Protein AF-A0A821TYG3-F1 (afdb_monomer)

Solvent-accessible surface area (backbone atoms only — not comparable to full-atom values): 3787 Å² total; per-residue (Å²): 104,74,49,79,49,79,40,72,67,48,78,49,83,37,55,33,40,39,40,42,32,48,32,33,46,38,38,35,48,31,34,43,37,40,34,46,32,33,44,35,39,35,47,32,37,39,37,41,32,49,33,36,44,36,40,36,46,34,34,51,35,40,64,74,41,72,53,61,56,72,76,40,75,70,46,84,132

Nearest PDB structures (foldseek):
  6ria-assembly1_P  TM=3.110E-01  e=3.545E+00  Thermus thermophilus

Sequence (77 aa):
TSIPGDATSITGDTTSILGDTTSIPGDATSIPGDTTSIPGDATSITGDTTSILGDTTSIPGDATSIPGDTTSIPGDA

Mean predicted aligned error: 3.43 Å

Structure (mmCIF, N/CA/C/O backbone):
data_AF-A0A821TYG3-F1
#
_entry.id   AF-A0A821TYG3-F1
#
loop_
_atom_site.group_PDB
_atom_site.id
_atom_site.type_symbol
_atom_site.label_atom_id
_atom_site.label_alt_id
_atom_site.label_comp_id
_atom_site.label_asym_id
_atom_site.label_entity_id
_atom_site.label_seq_id
_atom_site.pdbx_PDB_ins_code
_atom_site.Cartn_x
_atom_site.Cartn_y
_atom_site.Cartn_z
_atom_site.occupancy
_atom_site.B_iso_or_equiv
_atom_site.auth_seq_id
_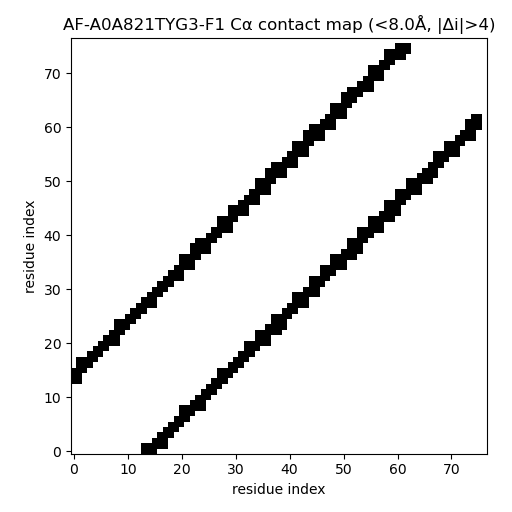atom_site.auth_comp_id
_atom_site.auth_asym_id
_atom_site.auth_atom_id
_atom_site.pdbx_PDB_model_num
ATOM 1 N N . THR A 1 1 ? 17.300 -3.376 -0.707 1.00 77.38 1 THR A N 1
ATOM 2 C CA . THR A 1 1 ? 17.640 -2.141 -1.448 1.00 77.38 1 THR A CA 1
ATOM 3 C C . THR A 1 1 ? 16.547 -1.124 -1.196 1.00 77.38 1 THR A C 1
ATOM 5 O O . THR A 1 1 ? 15.416 -1.539 -0.967 1.00 77.38 1 THR A O 1
ATOM 8 N N . SER A 1 2 ? 16.876 0.172 -1.156 1.00 85.19 2 SER A N 1
ATOM 9 C CA . SER A 1 2 ? 15.874 1.233 -0.981 1.00 85.19 2 SER A CA 1
ATOM 10 C C . SER A 1 2 ? 15.653 2.008 -2.276 1.00 85.19 2 SER A C 1
ATOM 12 O O . SER A 1 2 ? 16.608 2.215 -3.027 1.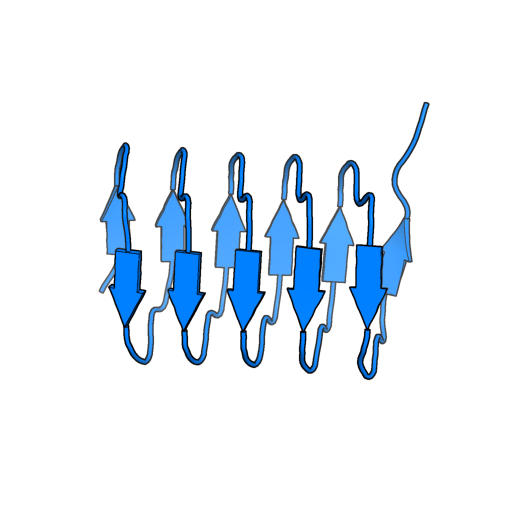00 85.19 2 SER A O 1
ATOM 14 N N . ILE A 1 3 ? 14.424 2.464 -2.504 1.00 90.44 3 ILE A N 1
ATOM 15 C CA . ILE A 1 3 ? 14.050 3.317 -3.638 1.00 90.44 3 ILE A CA 1
ATOM 16 C C . ILE A 1 3 ? 13.646 4.700 -3.095 1.00 90.44 3 ILE A C 1
ATOM 18 O O . ILE A 1 3 ? 12.669 4.776 -2.354 1.00 90.44 3 ILE A O 1
ATOM 22 N N . PRO A 1 4 ? 14.390 5.777 -3.400 1.00 89.62 4 PRO A N 1
ATOM 23 C CA . PRO A 1 4 ? 14.014 7.143 -3.034 1.00 89.62 4 PRO A CA 1
ATOM 24 C C . PRO A 1 4 ? 13.402 7.930 -4.209 1.00 89.62 4 PRO A C 1
ATOM 26 O O . PRO A 1 4 ? 13.919 7.869 -5.325 1.00 89.62 4 PRO A O 1
ATOM 29 N N . GLY A 1 5 ? 12.394 8.756 -3.922 1.00 89.88 5 GLY A N 1
ATOM 30 C CA . GLY A 1 5 ? 11.767 9.693 -4.862 1.00 89.88 5 GLY A CA 1
ATOM 31 C C . GLY A 1 5 ? 10.541 9.127 -5.581 1.00 89.88 5 GLY A C 1
ATOM 32 O O . GLY A 1 5 ? 10.032 8.073 -5.211 1.00 89.88 5 GLY A O 1
ATOM 33 N N . ASP A 1 6 ? 10.089 9.839 -6.615 1.00 93.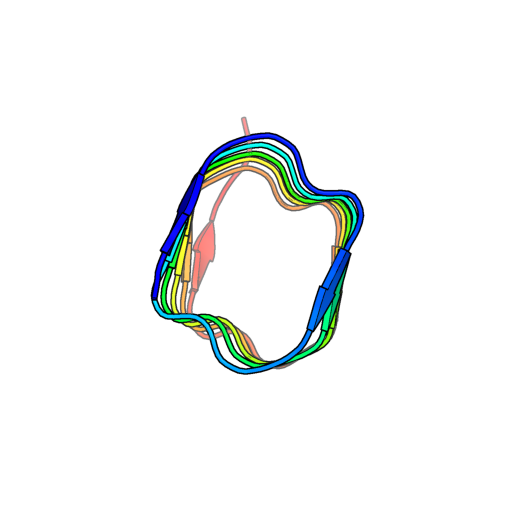31 6 ASP A N 1
ATOM 34 C CA . ASP A 1 6 ? 8.850 9.510 -7.323 1.00 93.31 6 ASP A CA 1
ATOM 35 C C . ASP A 1 6 ? 9.032 8.318 -8.264 1.00 93.31 6 ASP A C 1
ATOM 37 O O . ASP A 1 6 ? 9.908 8.311 -9.140 1.00 93.31 6 ASP A O 1
ATOM 41 N N . ALA A 1 7 ? 8.155 7.327 -8.135 1.00 91.44 7 ALA A N 1
ATOM 42 C CA . ALA A 1 7 ? 8.149 6.145 -8.981 1.00 91.44 7 ALA A CA 1
ATOM 43 C C . ALA A 1 7 ? 6.751 5.838 -9.526 1.00 91.44 7 ALA A C 1
ATOM 45 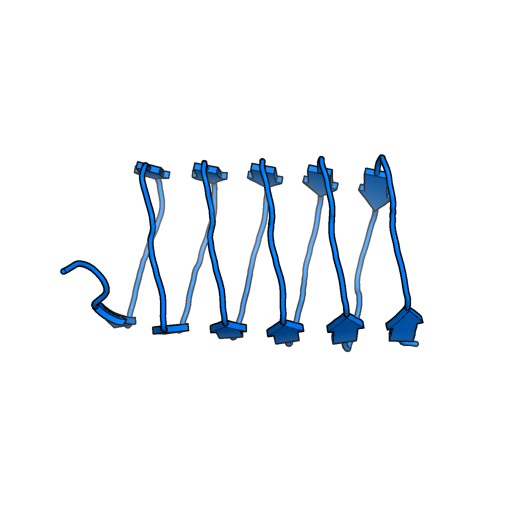O O . ALA A 1 7 ? 5.744 5.859 -8.824 1.00 91.44 7 ALA A O 1
ATOM 46 N N . THR A 1 8 ? 6.670 5.469 -1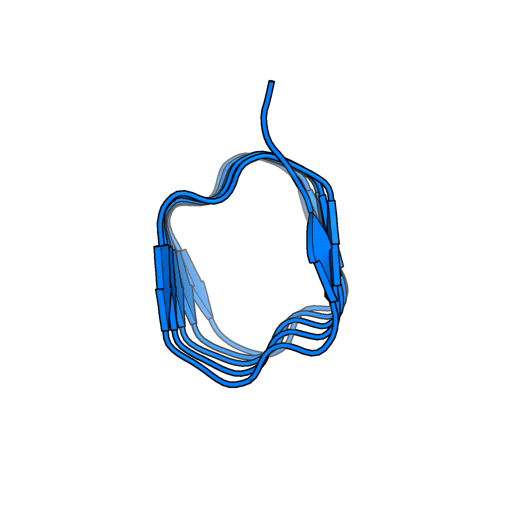0.805 1.00 94.38 8 THR A N 1
ATOM 47 C CA . THR A 1 8 ? 5.387 5.055 -11.396 1.00 94.38 8 THR A CA 1
ATOM 48 C C . THR A 1 8 ? 5.053 3.598 -11.072 1.00 94.38 8 THR A C 1
ATOM 50 O O . THR A 1 8 ? 3.885 3.243 -10.950 1.00 94.38 8 THR A O 1
ATOM 53 N N . SER A 1 9 ? 6.059 2.729 -10.949 1.00 93.31 9 SER A N 1
ATOM 54 C CA . SER A 1 9 ? 5.848 1.320 -10.612 1.00 93.31 9 SER A CA 1
ATOM 55 C C . SER A 1 9 ? 7.110 0.683 -10.036 1.00 93.31 9 SER A C 1
ATOM 57 O O . SER A 1 9 ? 8.197 0.890 -10.578 1.00 93.31 9 SER A O 1
ATOM 59 N N . ILE A 1 10 ? 6.956 -0.110 -8.974 1.00 93.00 10 ILE A N 1
ATOM 60 C CA . ILE A 1 10 ? 8.024 -0.888 -8.334 1.00 93.00 10 ILE A CA 1
ATOM 61 C C . ILE A 1 10 ? 7.574 -2.339 -8.188 1.00 93.00 10 ILE A C 1
ATOM 63 O O . ILE A 1 10 ? 6.602 -2.592 -7.497 1.00 93.00 10 ILE A O 1
ATOM 67 N N . THR A 1 11 ? 8.285 -3.289 -8.797 1.00 91.94 11 THR A N 1
ATOM 68 C CA . THR A 1 11 ? 7.952 -4.725 -8.743 1.00 91.94 11 THR A CA 1
ATOM 69 C C . THR A 1 11 ? 8.962 -5.542 -7.940 1.00 91.94 11 THR A C 1
ATOM 71 O O . THR A 1 11 ? 10.162 -5.454 -8.214 1.00 91.94 11 THR A O 1
ATOM 74 N N . GLY A 1 12 ? 8.463 -6.422 -7.070 1.00 89.75 12 GLY A N 1
ATOM 75 C CA . GLY A 1 12 ? 9.243 -7.390 -6.292 1.00 89.75 12 GLY A CA 1
ATOM 76 C C . GLY A 1 12 ? 9.626 -6.899 -4.895 1.00 89.75 12 GLY A C 1
ATOM 77 O O . GLY A 1 12 ? 9.166 -5.854 -4.445 1.00 89.75 12 GLY A O 1
ATOM 78 N N . ASP A 1 13 ? 10.487 -7.663 -4.224 1.00 92.12 13 ASP A N 1
ATOM 79 C CA . ASP A 1 13 ? 10.784 -7.459 -2.805 1.00 92.12 13 ASP A CA 1
ATOM 80 C C . ASP A 1 13 ? 11.624 -6.202 -2.562 1.00 92.12 13 ASP A C 1
ATOM 82 O O . ASP A 1 13 ? 12.741 -6.044 -3.077 1.00 92.12 13 ASP A O 1
ATOM 86 N N . THR A 1 14 ? 11.124 -5.321 -1.699 1.00 91.69 14 THR A N 1
ATOM 87 C CA . THR A 1 14 ? 11.831 -4.105 -1.293 1.00 91.69 14 THR A CA 1
ATOM 88 C C . THR A 1 14 ? 11.891 -3.954 0.219 1.00 91.69 14 THR A C 1
ATOM 90 O O . THR A 1 14 ? 10.992 -4.328 0.968 1.00 91.69 14 THR A O 1
ATOM 93 N N . THR A 1 15 ? 13.002 -3.389 0.696 1.00 95.12 15 THR A N 1
ATOM 94 C CA . THR A 1 15 ? 13.209 -3.170 2.137 1.00 95.12 15 THR A CA 1
ATOM 95 C C . THR A 1 15 ? 12.664 -1.818 2.583 1.00 95.12 15 THR A C 1
ATOM 97 O O . THR A 1 15 ? 12.204 -1.691 3.713 1.00 95.12 15 THR A O 1
ATOM 100 N N . SER A 1 16 ? 12.741 -0.798 1.721 1.00 93.94 16 SER A N 1
ATOM 101 C CA . SER A 1 16 ? 12.209 0.533 2.010 1.00 93.94 16 SER A CA 1
ATOM 102 C C . SER A 1 16 ? 11.965 1.333 0.729 1.00 93.94 16 SER A C 1
ATOM 104 O O . SER A 1 16 ? 12.817 1.349 -0.163 1.00 93.94 16 SER A O 1
ATOM 106 N N . ILE A 1 17 ? 10.830 2.019 0.655 1.00 94.62 17 ILE A N 1
ATOM 107 C CA . ILE A 1 17 ? 10.480 2.953 -0.424 1.00 94.62 17 ILE A CA 1
ATOM 108 C C . ILE A 1 1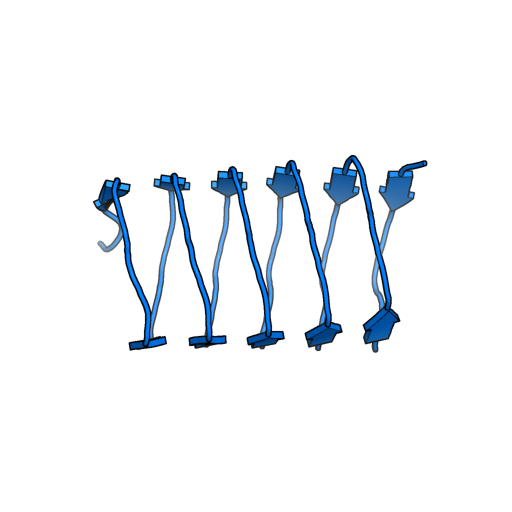7 ? 10.160 4.288 0.225 1.00 94.62 17 ILE A C 1
ATOM 110 O O . ILE A 1 17 ? 9.354 4.291 1.137 1.00 94.62 17 ILE A O 1
ATOM 114 N N . LEU A 1 18 ? 10.773 5.387 -0.214 1.00 94.62 18 LEU A N 1
ATOM 115 C CA . LEU A 1 18 ? 10.541 6.725 0.336 1.00 94.62 18 LEU A CA 1
ATOM 116 C C . LEU A 1 18 ? 10.078 7.681 -0.768 1.00 94.62 18 LEU A C 1
ATOM 118 O O . LEU A 1 18 ? 10.861 7.947 -1.680 1.00 94.62 18 LEU A O 1
ATOM 122 N N . GLY A 1 19 ? 8.887 8.262 -0.623 1.00 93.06 19 GLY A N 1
ATOM 123 C CA . GLY A 1 19 ? 8.312 9.229 -1.568 1.00 93.06 19 GLY A CA 1
ATOM 124 C C . GLY A 1 19 ? 7.076 8.696 -2.290 1.00 93.06 19 GLY A C 1
ATOM 125 O O . GLY A 1 19 ? 6.486 7.704 -1.862 1.00 93.06 19 GLY A O 1
ATOM 126 N N . ASP A 1 20 ? 6.700 9.358 -3.383 1.00 94.56 20 ASP A N 1
ATOM 127 C CA . ASP A 1 20 ? 5.417 9.122 -4.040 1.00 94.56 20 ASP A CA 1
ATOM 128 C C . ASP A 1 20 ? 5.491 7.928 -4.992 1.00 94.56 20 ASP A C 1
ATOM 130 O O . ASP A 1 20 ? 6.364 7.841 -5.861 1.00 94.56 20 ASP A O 1
ATOM 134 N N . THR A 1 21 ? 4.548 6.995 -4.867 1.00 94.25 21 THR A N 1
ATOM 135 C CA . THR A 1 21 ? 4.477 5.835 -5.760 1.00 94.25 21 THR A CA 1
ATOM 136 C C . THR A 1 21 ? 3.070 5.575 -6.285 1.00 94.25 21 THR A C 1
ATOM 138 O O . THR A 1 21 ? 2.088 5.543 -5.551 1.00 94.25 21 THR A O 1
ATOM 141 N N . THR A 1 22 ? 2.939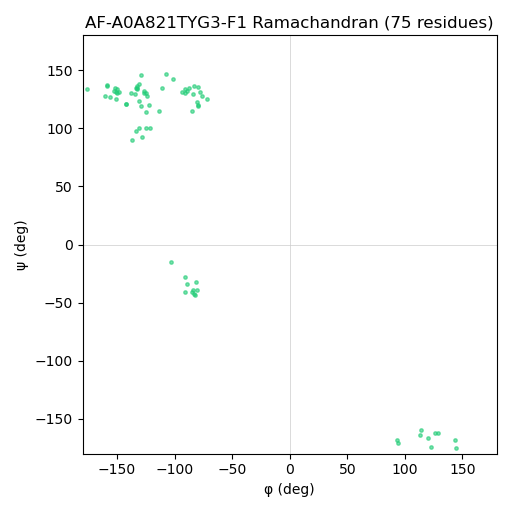 5.315 -7.588 1.00 96.56 22 THR A N 1
ATOM 142 C CA . THR A 1 22 ? 1.623 4.971 -8.158 1.00 96.56 22 THR A CA 1
ATOM 143 C C . THR A 1 22 ? 1.255 3.501 -7.938 1.00 96.56 22 THR A C 1
ATOM 145 O O . THR A 1 22 ? 0.096 3.190 -7.672 1.00 96.56 22 THR A O 1
ATOM 148 N N . SER A 1 23 ? 2.211 2.574 -8.056 1.00 95.00 23 SER A N 1
ATOM 149 C CA . SER A 1 23 ? 1.935 1.140 -7.918 1.00 95.00 23 SER A CA 1
ATOM 150 C C . SER A 1 23 ? 3.121 0.344 -7.378 1.00 95.00 23 SER A C 1
ATOM 152 O O . SER A 1 23 ? 4.236 0.474 -7.887 1.00 95.00 23 SER A O 1
ATOM 154 N N . ILE A 1 24 ? 2.869 -0.532 -6.405 1.00 94.75 24 ILE A N 1
ATOM 155 C CA . ILE A 1 24 ? 3.879 -1.437 -5.839 1.00 94.75 24 ILE A CA 1
ATOM 156 C C . ILE A 1 24 ? 3.371 -2.885 -5.860 1.00 94.75 24 ILE A C 1
ATOM 158 O O . ILE A 1 24 ? 2.696 -3.285 -4.916 1.00 94.75 24 ILE A O 1
ATOM 162 N N . PRO A 1 25 ? 3.648 -3.681 -6.912 1.00 94.62 25 PRO A N 1
ATOM 163 C CA . PRO A 1 25 ? 3.377 -5.115 -6.875 1.00 94.62 25 PRO A CA 1
ATOM 164 C C . PRO A 1 25 ? 4.465 -5.907 -6.127 1.00 94.62 25 PRO A C 1
ATOM 166 O O . PRO A 1 25 ? 5.622 -5.927 -6.558 1.00 94.62 25 PRO A O 1
ATOM 169 N N . GLY A 1 26 ? 4.078 -6.646 -5.088 1.00 91.62 26 GLY A N 1
ATOM 170 C CA . GLY A 1 26 ? 4.947 -7.546 -4.322 1.00 91.62 26 GLY A CA 1
ATOM 171 C C . GLY A 1 26 ? 5.160 -7.102 -2.876 1.00 91.62 26 GLY A C 1
ATOM 172 O O . GLY A 1 26 ? 4.368 -6.329 -2.340 1.00 91.62 26 GLY A O 1
ATOM 173 N N . ASP A 1 27 ? 6.232 -7.604 -2.261 1.00 93.06 27 ASP A N 1
ATOM 174 C CA . ASP A 1 27 ? 6.444 -7.476 -0.821 1.00 93.06 27 ASP A CA 1
ATOM 175 C C . ASP A 1 27 ? 7.243 -6.216 -0.461 1.00 93.06 27 ASP A C 1
ATOM 177 O O . ASP A 1 27 ? 8.312 -5.927 -1.018 1.00 93.06 27 ASP A O 1
ATOM 181 N N . ALA A 1 28 ? 6.766 -5.486 0.545 1.00 93.62 28 ALA A N 1
ATOM 182 C CA . ALA A 1 28 ? 7.441 -4.314 1.085 1.00 93.62 28 ALA A CA 1
ATOM 183 C C . ALA A 1 28 ? 7.513 -4.342 2.616 1.00 93.62 28 ALA A C 1
ATOM 185 O O . ALA A 1 28 ? 6.533 -4.572 3.326 1.00 93.62 28 ALA A O 1
ATOM 186 N N . THR A 1 29 ? 8.689 -4.034 3.165 1.00 95.88 29 THR A N 1
ATOM 187 C CA . THR A 1 29 ? 8.842 -3.949 4.628 1.00 95.88 29 THR A CA 1
ATOM 188 C C . THR A 1 29 ? 8.432 -2.582 5.182 1.00 95.88 29 THR A C 1
ATOM 190 O O . THR A 1 29 ? 7.842 -2.501 6.258 1.00 95.88 29 THR A O 1
ATOM 193 N N . SER A 1 30 ? 8.746 -1.490 4.478 1.00 94.69 30 SER A N 1
ATOM 194 C CA . SER A 1 30 ? 8.436 -0.131 4.935 1.00 94.69 30 SER A CA 1
ATOM 195 C C . SER A 1 30 ? 8.228 0.830 3.771 1.00 94.69 30 SER A C 1
ATOM 197 O O . SER A 1 30 ? 9.072 0.910 2.878 1.00 94.69 30 SER A O 1
ATOM 199 N N . ILE A 1 31 ? 7.136 1.589 3.807 1.00 94.88 31 ILE A N 1
ATOM 200 C CA . ILE A 1 31 ? 6.801 2.588 2.789 1.00 94.88 31 ILE A CA 1
ATOM 201 C C . ILE A 1 31 ? 6.435 3.905 3.485 1.00 94.88 31 ILE A C 1
ATOM 203 O O . ILE A 1 31 ? 5.331 4.007 4.013 1.00 94.88 31 ILE A O 1
ATOM 207 N N . PRO A 1 32 ? 7.339 4.898 3.557 1.00 93.69 32 PRO A N 1
ATOM 208 C CA . PRO A 1 32 ? 6.953 6.260 3.912 1.00 93.69 32 PRO A CA 1
ATOM 209 C C . PRO A 1 32 ? 6.611 7.112 2.679 1.00 93.69 32 PRO A C 1
ATOM 211 O O . PRO A 1 32 ? 7.429 7.221 1.763 1.00 93.69 32 PRO A O 1
ATOM 214 N N . GLY A 1 33 ? 5.464 7.789 2.707 1.00 92.19 33 GLY A N 1
ATOM 215 C CA . GLY A 1 33 ? 4.995 8.699 1.657 1.00 92.19 33 GLY A CA 1
ATOM 216 C C . GLY A 1 33 ? 3.657 8.283 1.051 1.00 92.19 33 GLY A C 1
ATOM 217 O O . GLY A 1 33 ? 2.965 7.418 1.592 1.00 92.19 33 GLY A O 1
ATOM 218 N N . ASP A 1 34 ? 3.319 8.902 -0.079 1.00 93.56 34 ASP A N 1
ATOM 219 C CA . ASP A 1 34 ? 2.015 8.741 -0.713 1.00 93.56 34 ASP A CA 1
ATOM 220 C C . ASP A 1 34 ? 2.026 7.569 -1.691 1.00 93.56 34 ASP A C 1
ATOM 222 O O . ASP A 1 34 ? 2.913 7.430 -2.537 1.00 93.56 34 ASP A O 1
ATOM 226 N N . THR A 1 35 ? 1.017 6.705 -1.606 1.00 93.69 35 THR A N 1
ATOM 227 C CA . THR A 1 35 ? 0.872 5.576 -2.525 1.00 93.69 35 THR A CA 1
ATOM 228 C C . THR A 1 35 ? -0.542 5.438 -3.075 1.00 93.69 35 THR A C 1
ATOM 230 O O . THR A 1 35 ? -1.534 5.453 -2.354 1.00 93.69 35 THR A O 1
ATOM 233 N N . THR A 1 36 ? -0.677 5.237 -4.385 1.00 96.31 36 THR A N 1
ATOM 234 C CA . THR A 1 36 ? -2.007 5.006 -4.976 1.00 96.31 36 THR A CA 1
ATOM 235 C C . THR A 1 36 ? -2.446 3.544 -4.866 1.00 96.31 36 THR A C 1
ATOM 237 O O . THR A 1 36 ? -3.608 3.270 -4.571 1.00 96.31 36 THR A O 1
ATOM 240 N N . SER A 1 37 ? -1.549 2.586 -5.114 1.00 94.56 37 SER A N 1
ATOM 241 C CA . SER A 1 37 ? -1.906 1.166 -5.121 1.00 94.56 37 SER A CA 1
ATOM 242 C C . SER A 1 37 ? -0.770 0.257 -4.663 1.00 94.56 37 SER A C 1
ATOM 244 O O . SER A 1 37 ? 0.336 0.323 -5.196 1.00 94.56 37 SER A O 1
ATOM 246 N N . ILE A 1 38 ? -1.072 -0.654 -3.740 1.00 94.31 38 ILE A N 1
ATOM 247 C CA . ILE A 1 38 ? -0.146 -1.704 -3.298 1.00 94.31 38 ILE A CA 1
ATOM 248 C C . ILE A 1 38 ? -0.821 -3.068 -3.462 1.00 94.31 38 ILE A C 1
ATOM 250 O O . ILE A 1 38 ? -1.659 -3.429 -2.639 1.00 94.31 38 ILE A O 1
ATOM 254 N N . PRO A 1 39 ? -0.520 -3.817 -4.535 1.00 93.25 39 PRO A N 1
ATOM 255 C CA . PRO A 1 39 ? -0.853 -5.236 -4.613 1.00 93.25 39 PRO A CA 1
ATOM 256 C C . PRO A 1 39 ? 0.229 -6.101 -3.947 1.00 93.25 39 PRO A C 1
ATOM 258 O O . PRO A 1 39 ? 1.334 -6.197 -4.475 1.00 93.25 39 PRO A O 1
ATOM 261 N N . GLY A 1 40 ? -0.093 -6.788 -2.853 1.00 90.94 40 GLY A N 1
ATOM 262 C CA . GLY A 1 40 ? 0.830 -7.682 -2.144 1.00 90.94 40 GLY A CA 1
ATOM 263 C C . GLY A 1 40 ? 0.967 -7.359 -0.660 1.00 90.94 40 GLY A C 1
ATOM 264 O O . GLY A 1 40 ? 0.116 -6.673 -0.089 1.00 90.94 40 GLY A O 1
ATOM 265 N N . ASP A 1 41 ? 2.038 -7.872 -0.055 1.00 92.38 41 ASP A N 1
ATOM 266 C CA . ASP A 1 41 ? 2.217 -7.840 1.391 1.00 92.38 41 ASP A CA 1
ATOM 267 C C . ASP A 1 41 ? 3.027 -6.616 1.832 1.00 92.38 41 ASP A C 1
ATOM 269 O O . ASP A 1 41 ? 4.121 -6.336 1.333 1.00 92.38 41 ASP A O 1
ATOM 273 N N . ALA A 1 42 ? 2.518 -5.897 2.830 1.00 93.44 42 ALA A N 1
ATOM 274 C CA . ALA A 1 42 ? 3.196 -4.757 3.429 1.00 93.44 42 ALA A CA 1
ATOM 275 C C . ALA A 1 42 ? 3.315 -4.903 4.949 1.00 93.44 42 ALA A C 1
ATOM 277 O O . ALA A 1 42 ? 2.352 -5.170 5.669 1.00 93.44 42 ALA A O 1
ATOM 278 N N . THR A 1 43 ? 4.511 -4.670 5.491 1.00 95.44 43 THR A N 1
ATOM 279 C CA . THR A 1 43 ? 4.686 -4.701 6.954 1.00 95.44 43 THR A CA 1
ATOM 280 C C . THR A 1 43 ? 4.343 -3.356 7.600 1.00 95.44 43 THR A C 1
ATOM 282 O O . THR A 1 43 ? 3.707 -3.317 8.650 1.00 95.44 43 THR A O 1
ATOM 285 N N . SER A 1 44 ? 4.742 -2.237 6.992 1.00 93.56 44 SER A N 1
ATOM 286 C CA . SER A 1 44 ? 4.478 -0.903 7.539 1.00 93.56 44 SER A CA 1
ATOM 287 C C . SER A 1 44 ? 4.348 0.140 6.439 1.00 93.56 44 SER A C 1
ATOM 289 O O . SER A 1 44 ? 5.252 0.282 5.616 1.00 93.56 44 SER A O 1
ATOM 291 N N . ILE A 1 45 ? 3.284 0.933 6.486 1.00 93.31 45 ILE A N 1
ATOM 292 C CA . ILE A 1 45 ? 3.066 2.071 5.585 1.00 93.31 45 ILE A CA 1
ATOM 293 C C . ILE A 1 45 ? 2.835 3.318 6.430 1.00 93.31 45 ILE A C 1
ATOM 295 O O . ILE A 1 45 ? 2.027 3.273 7.346 1.00 93.31 45 ILE A O 1
ATOM 299 N N . THR A 1 46 ? 3.538 4.408 6.138 1.00 92.56 46 THR A N 1
ATOM 300 C CA . THR A 1 46 ? 3.359 5.696 6.813 1.00 92.56 46 THR A CA 1
ATOM 301 C C . THR A 1 46 ? 3.068 6.780 5.785 1.00 92.56 46 THR A C 1
ATOM 303 O O . THR A 1 46 ? 3.968 7.128 5.026 1.00 92.56 46 THR A O 1
ATOM 306 N N . GLY A 1 47 ? 1.869 7.357 5.799 1.00 90.12 47 GLY A N 1
ATOM 307 C CA . GLY A 1 47 ? 1.443 8.374 4.829 1.00 90.12 47 GLY A CA 1
ATOM 308 C C . GLY A 1 47 ? 0.103 8.031 4.191 1.00 90.12 47 GLY A C 1
ATOM 309 O O . GLY A 1 47 ? -0.632 7.194 4.720 1.00 90.12 47 GLY A O 1
ATOM 310 N N . ASP A 1 48 ? -0.194 8.670 3.062 1.00 91.12 48 ASP A N 1
ATOM 311 C CA . ASP A 1 48 ? -1.495 8.543 2.419 1.00 91.12 48 ASP A CA 1
ATOM 312 C C . ASP A 1 48 ? -1.512 7.349 1.474 1.00 91.12 48 ASP A C 1
ATOM 314 O O . ASP A 1 48 ? -0.606 7.123 0.669 1.00 91.12 48 ASP A O 1
ATOM 318 N N . THR A 1 49 ? -2.573 6.557 1.544 1.00 91.44 49 THR A N 1
ATOM 319 C CA . THR A 1 49 ? -2.767 5.430 0.645 1.00 91.44 49 THR A CA 1
ATOM 320 C C . THR A 1 49 ? -4.179 5.362 0.094 1.00 91.44 49 THR A C 1
ATOM 322 O O . THR A 1 49 ? -5.173 5.365 0.819 1.00 91.44 49 THR A O 1
ATOM 325 N N . THR A 1 50 ? -4.279 5.238 -1.231 1.00 94.62 50 THR A N 1
ATOM 326 C CA . THR A 1 50 ? -5.586 5.111 -1.888 1.00 94.62 50 THR A CA 1
ATOM 327 C C . THR A 1 50 ? -6.127 3.683 -1.854 1.00 94.62 50 THR A C 1
ATOM 329 O O . THR A 1 50 ? -7.315 3.472 -1.601 1.00 94.62 50 THR A O 1
ATOM 332 N N . SER A 1 51 ? -5.279 2.686 -2.124 1.00 92.81 51 SER A N 1
ATOM 333 C CA . SER A 1 51 ? -5.702 1.290 -2.212 1.00 92.81 51 SER A CA 1
ATOM 334 C C . SER A 1 51 ? -4.592 0.309 -1.851 1.00 92.81 51 SER A C 1
ATOM 336 O O . SER A 1 51 ? -3.482 0.389 -2.374 1.00 92.81 51 SER A O 1
ATOM 338 N N . ILE A 1 52 ? -4.932 -0.688 -1.040 1.00 92.31 52 ILE A N 1
ATOM 339 C CA . ILE A 1 52 ? -4.066 -1.838 -0.751 1.00 92.31 52 ILE A CA 1
ATOM 340 C C . ILE A 1 52 ? -4.845 -3.105 -1.035 1.00 92.31 52 ILE A C 1
ATOM 342 O O . ILE A 1 52 ? -5.965 -3.231 -0.562 1.00 92.31 52 ILE A O 1
ATOM 346 N N . LEU A 1 53 ? -4.268 -4.025 -1.798 1.00 93.38 53 LEU A N 1
ATOM 347 C CA . LEU A 1 53 ? -4.817 -5.350 -2.042 1.00 93.38 53 LEU A CA 1
ATOM 348 C C . LEU A 1 53 ? -3.804 -6.396 -1.580 1.00 93.38 53 LEU A C 1
ATOM 350 O O . LEU A 1 53 ? -2.871 -6.696 -2.320 1.00 93.38 53 LEU A O 1
ATOM 354 N N . GLY A 1 54 ? -4.005 -6.960 -0.392 1.00 89.56 54 GLY A N 1
ATOM 355 C CA . GLY A 1 54 ? -3.092 -7.945 0.192 1.00 89.56 54 GLY A CA 1
ATOM 356 C C . GLY A 1 54 ? -2.954 -7.796 1.700 1.00 89.56 54 GLY A C 1
ATOM 357 O O . GLY A 1 54 ? -3.744 -7.088 2.332 1.00 89.56 54 GLY A O 1
ATOM 358 N N . ASP A 1 55 ? -1.964 -8.478 2.269 1.00 91.69 55 ASP A N 1
ATOM 359 C CA . ASP A 1 55 ? -1.805 -8.525 3.713 1.00 91.69 55 ASP A CA 1
ATOM 360 C C . ASP A 1 55 ? -1.053 -7.296 4.210 1.00 91.69 55 ASP A C 1
ATOM 362 O O . ASP A 1 55 ? -0.051 -6.847 3.652 1.00 91.69 55 ASP A O 1
ATOM 366 N N . THR A 1 56 ? -1.539 -6.728 5.304 1.00 92.12 56 THR A N 1
ATOM 367 C CA . THR A 1 56 ? -0.898 -5.583 5.936 1.00 92.12 56 THR A CA 1
ATOM 368 C C . THR A 1 56 ? -0.765 -5.780 7.431 1.00 92.12 56 THR A C 1
ATOM 370 O O . THR A 1 56 ? -1.709 -6.162 8.129 1.00 92.12 56 THR A O 1
ATOM 373 N N . THR A 1 57 ? 0.408 -5.426 7.958 1.00 94.81 57 THR A N 1
ATOM 374 C CA . THR A 1 57 ? 0.619 -5.426 9.410 1.00 94.81 57 THR A CA 1
ATOM 375 C C . THR A 1 57 ? 0.301 -4.082 10.066 1.00 94.81 57 THR A C 1
ATOM 377 O O . THR A 1 57 ? -0.300 -4.071 11.139 1.00 94.81 57 THR A O 1
ATOM 380 N N . SER A 1 58 ? 0.675 -2.952 9.453 1.00 92.69 58 SER A N 1
ATOM 381 C CA . SER A 1 58 ? 0.512 -1.625 10.063 1.00 92.69 58 SER A CA 1
ATOM 382 C C . SER A 1 58 ? 0.371 -0.493 9.044 1.00 92.69 58 SER A C 1
ATOM 384 O O . SER A 1 58 ? 1.219 -0.355 8.163 1.00 92.69 58 SER A O 1
ATOM 386 N N . ILE A 1 59 ? -0.627 0.378 9.238 1.00 92.12 59 ILE A N 1
ATOM 387 C CA . ILE A 1 59 ? -0.808 1.628 8.474 1.00 92.12 59 ILE A CA 1
ATOM 388 C C . ILE A 1 59 ? -1.098 2.805 9.413 1.00 92.12 59 ILE A C 1
ATOM 390 O O . ILE A 1 59 ? -2.234 2.983 9.857 1.00 92.12 59 ILE A O 1
ATOM 394 N N . PRO A 1 60 ? -0.074 3.595 9.757 1.00 88.25 60 PRO A N 1
ATOM 395 C CA . PRO A 1 60 ? -0.231 4.975 10.216 1.00 88.25 60 PRO A CA 1
ATOM 396 C C . PRO A 1 60 ? -0.458 5.970 9.060 1.00 88.25 60 PRO A C 1
ATOM 398 O O . PRO A 1 60 ? 0.427 6.172 8.233 1.00 88.25 60 PRO A O 1
ATOM 401 N N . GLY A 1 61 ? -1.598 6.662 9.062 1.00 86.69 61 GLY A N 1
ATOM 402 C CA . GLY 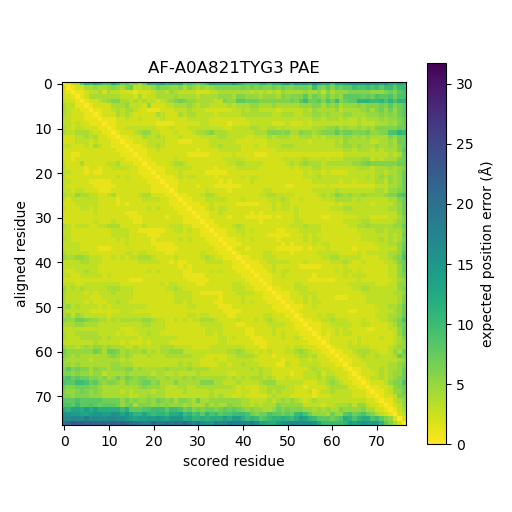A 1 61 ? -1.953 7.667 8.047 1.00 86.69 61 GLY A CA 1
ATOM 403 C C . GLY A 1 61 ? -3.263 7.344 7.338 1.00 86.69 61 GLY A C 1
ATOM 404 O O . GLY A 1 61 ? -3.963 6.403 7.726 1.00 86.69 61 GLY A O 1
ATOM 405 N N . ASP A 1 62 ? -3.599 8.132 6.323 1.00 88.31 62 ASP A N 1
ATOM 406 C CA . ASP A 1 62 ? -4.903 8.051 5.681 1.00 88.31 62 ASP A CA 1
ATOM 407 C C . ASP A 1 62 ? -4.970 6.866 4.726 1.00 88.31 62 ASP A C 1
ATOM 409 O O . ASP A 1 62 ? -4.109 6.661 3.870 1.00 88.31 62 ASP A O 1
ATOM 413 N N . ALA A 1 63 ? -6.037 6.080 4.846 1.00 88.19 63 ALA A N 1
ATOM 414 C CA . ALA A 1 63 ? -6.297 4.971 3.946 1.00 88.19 63 ALA A CA 1
ATOM 415 C C . ALA A 1 63 ? -7.731 5.022 3.434 1.00 88.19 63 ALA A C 1
ATOM 417 O O . ALA A 1 63 ? -8.687 4.999 4.208 1.00 88.19 63 ALA A O 1
ATOM 418 N N . THR A 1 64 ? -7.898 5.044 2.112 1.00 91.12 64 THR A N 1
ATOM 419 C CA . THR A 1 64 ? -9.238 5.110 1.503 1.00 91.12 64 THR A CA 1
ATOM 420 C C . THR A 1 64 ? -9.841 3.736 1.215 1.00 91.12 64 THR A C 1
ATOM 422 O O . THR A 1 64 ? -11.065 3.600 1.194 1.00 91.12 64 THR A O 1
ATOM 425 N N . SER A 1 65 ? -9.023 2.705 0.979 1.00 90.25 65 SER A N 1
ATOM 426 C CA . SER A 1 65 ? -9.503 1.353 0.667 1.00 90.25 65 SER A CA 1
ATOM 427 C C . SER A 1 65 ? -8.473 0.276 0.997 1.00 90.25 65 SER A C 1
ATOM 429 O O . SER A 1 65 ? -7.338 0.330 0.522 1.00 90.25 65 SER A O 1
ATOM 431 N N . ILE A 1 66 ? -8.881 -0.734 1.773 1.00 88.06 66 ILE A N 1
ATOM 432 C CA . ILE A 1 66 ? -8.025 -1.869 2.153 1.00 88.06 66 ILE A CA 1
AT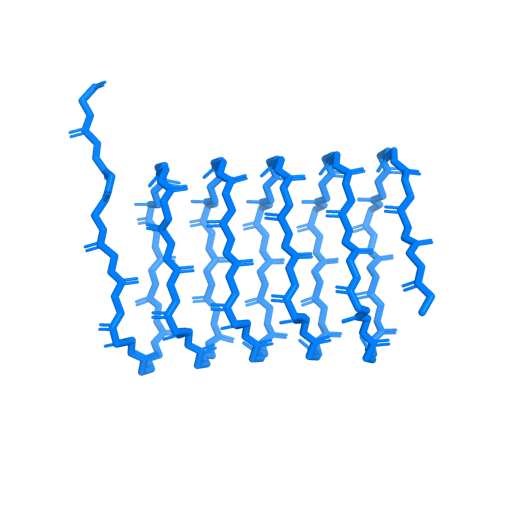OM 433 C C . ILE A 1 66 ? -8.806 -3.187 2.041 1.00 88.06 66 ILE A C 1
ATOM 435 O O . ILE A 1 66 ? -9.478 -3.609 2.984 1.00 88.06 66 ILE A O 1
ATOM 439 N N . PRO A 1 67 ? -8.782 -3.834 0.869 1.00 85.75 67 PRO A N 1
ATOM 440 C CA . PRO A 1 67 ? -9.087 -5.255 0.728 1.00 85.75 67 PRO A CA 1
ATOM 441 C C . PRO A 1 67 ? -7.906 -6.160 1.129 1.00 85.75 67 PRO A C 1
ATOM 443 O O . PRO A 1 67 ? -6.857 -6.140 0.494 1.00 85.75 67 PRO A O 1
ATOM 446 N N . GLY A 1 68 ? -8.106 -7.028 2.121 1.00 86.38 68 GLY A N 1
ATOM 447 C CA . GLY A 1 68 ? -7.115 -8.026 2.546 1.00 86.38 68 GLY A CA 1
ATOM 448 C C . GLY A 1 68 ? -7.134 -8.260 4.053 1.00 86.38 68 GLY A C 1
ATOM 449 O O . GLY A 1 68 ? -7.998 -7.716 4.749 1.00 86.38 68 GLY A O 1
ATOM 450 N N . ASP A 1 69 ? -6.197 -9.067 4.552 1.00 91.25 69 ASP A N 1
ATOM 451 C CA . ASP A 1 69 ? -6.030 -9.241 5.990 1.00 91.25 69 ASP A CA 1
ATOM 452 C C . ASP A 1 69 ? -5.247 -8.064 6.564 1.00 91.25 69 ASP A C 1
ATOM 454 O O . ASP A 1 69 ? -4.246 -7.598 6.015 1.00 91.25 69 ASP A O 1
ATOM 458 N N . THR A 1 70 ? -5.715 -7.540 7.695 1.00 89.19 70 THR A N 1
ATOM 459 C CA . THR A 1 70 ? -5.033 -6.425 8.345 1.00 89.19 70 THR A CA 1
ATOM 460 C C . THR A 1 70 ? -4.961 -6.594 9.847 1.00 89.19 70 THR A C 1
ATOM 462 O O . THR A 1 70 ? -5.963 -6.860 10.510 1.00 89.19 70 THR A O 1
ATOM 465 N N . THR A 1 71 ? -3.756 -6.410 10.391 1.00 93.00 71 THR A N 1
ATOM 466 C CA . THR A 1 71 ? -3.499 -6.499 11.835 1.00 93.00 71 THR A CA 1
ATOM 467 C C . THR A 1 71 ? -3.343 -5.143 12.531 1.00 93.00 71 THR A C 1
ATOM 469 O O . THR A 1 71 ? -3.522 -5.094 13.750 1.00 93.00 71 THR A O 1
ATOM 472 N N . SER A 1 72 ? -3.135 -4.027 11.810 1.00 77.94 72 SER A N 1
ATOM 473 C CA . SER A 1 72 ? -3.318 -2.680 12.378 1.00 77.94 72 SER A CA 1
ATOM 474 C C . SER A 1 72 ? -3.503 -1.553 11.345 1.00 77.94 72 SER A C 1
ATOM 476 O O . SER A 1 72 ? -2.675 -1.373 10.458 1.00 77.94 72 SER A O 1
ATOM 478 N N . ILE A 1 73 ? -4.569 -0.760 11.513 1.00 73.25 73 ILE A N 1
ATOM 479 C CA . ILE A 1 73 ? -4.861 0.514 10.823 1.00 73.25 73 ILE A CA 1
ATOM 480 C C . ILE A 1 73 ? -5.498 1.445 11.863 1.00 73.25 73 ILE A C 1
ATOM 482 O O . ILE A 1 73 ? -6.531 1.081 12.434 1.00 73.25 73 ILE A O 1
ATOM 486 N N . PRO A 1 74 ? -4.925 2.623 12.146 1.00 70.50 74 PRO A N 1
ATOM 487 C CA . PRO A 1 74 ? -5.814 3.779 12.253 1.00 70.50 74 PRO A CA 1
ATOM 488 C C . PRO A 1 74 ? -5.219 5.072 11.677 1.00 70.50 74 PRO A C 1
ATOM 490 O O . PRO A 1 74 ? -4.243 5.606 12.208 1.00 70.50 74 PRO A O 1
ATOM 493 N N . GLY A 1 75 ? -5.925 5.631 10.690 1.00 62.06 75 GLY A N 1
ATOM 494 C CA . GLY A 1 75 ? -5.849 7.039 10.308 1.00 62.06 75 GLY A CA 1
ATOM 495 C C . GLY A 1 75 ? -7.168 7.534 9.713 1.00 62.06 75 GLY A C 1
ATOM 496 O O . GLY A 1 75 ? -7.755 6.872 8.856 1.00 62.06 75 GLY A O 1
ATOM 497 N N . ASP A 1 76 ? -7.676 8.607 10.318 1.00 54.12 76 ASP A N 1
ATOM 498 C CA . ASP A 1 76 ? -8.135 9.848 9.670 1.00 54.12 76 ASP A CA 1
ATOM 499 C C . ASP A 1 76 ? -8.546 10.861 10.771 1.00 54.12 76 ASP A C 1
ATOM 501 O O . ASP A 1 76 ? -9.230 10.490 11.741 1.00 54.12 76 ASP A O 1
ATOM 505 N N . ALA A 1 77 ? -8.097 12.115 10.619 1.00 46.88 77 ALA A N 1
ATOM 506 C CA . ALA A 1 77 ? -8.866 13.351 10.833 1.00 46.88 77 ALA A CA 1
ATOM 507 C C . ALA A 1 77 ? -8.235 14.521 10.056 1.00 46.88 77 ALA A C 1
ATOM 509 O O . ALA A 1 77 ? -7.008 14.728 10.219 1.00 46.88 77 ALA A O 1
#

Radius of gyration: 10.75 Å; Cα contacts (8 Å, |Δi|>4): 224; chains: 1; bounding box: 27×23×24 Å

Foldseek 3Di:
DEAEEEEAEDEEEDAEYEEEYAEYEEEYAEYEYEYEEYEEEYEEYEEHYEEYDEEYEEYHYHYNYYHYHYNYDDDDD

Secondary structure (DSSP, 8-state):
-EEES-BS---S-BSEEES-EEE--S-BS-EES-EEEEES-BS-EES-EEEEES-BS---S-BS---S-BS------

pLDDT: mean 89.89, std 8.6, range [46.88, 96.56]